Protein AF-A0A966MZB1-F1 (afdb_monomer)

Radius of gyration: 18.79 Å; Cα contacts (8 Å, |Δi|>4): 82; chains: 1; bounding box: 50×23×51 Å

Secondary structure (DSSP, 8-state):
-PPPSEEEEEEEEEEEEE-----HHHHHH-TT----EEEEEEEEEEEEEE-TT--------TTSSHHHHHHHHTTS--

Nearest PDB structures (foldseek):
  8dnc-assembly1_C  TM=7.332E-01  e=9.328E-03  Aquifex aeolicus VF5
  8dne-assembly1_A  TM=7.590E-01  e=1.793E-02  Aquifex aeolicus VF5
  6jbh-assembly1_B  TM=7.405E-01  e=2.487E-02  Alicyclobacillus herbarius
  8vp6-assembly1_A  TM=8.318E-01  e=7.554E-02  Acetivibrio thermocellus ATCC 27405

Structure (mmCIF, N/CA/C/O backbone):
data_AF-A0A966MZB1-F1
#
_entry.id   AF-A0A966MZB1-F1
#
loop_
_atom_site.group_PDB
_atom_site.id
_atom_site.type_symbol
_atom_site.label_atom_id
_atom_site.label_alt_id
_atom_site.label_comp_id
_atom_site.label_asym_id
_atom_site.label_entity_id
_atom_site.label_seq_id
_atom_site.pdbx_PDB_ins_code
_atom_site.Cartn_x
_atom_site.Cartn_y
_atom_site.Cartn_z
_atom_site.occupancy
_atom_site.B_iso_or_equiv
_atom_site.auth_seq_id
_atom_site.auth_comp_id
_atom_site.auth_asym_id
_atom_site.auth_atom_id
_atom_site.pdbx_PDB_model_num
ATOM 1 N N . MET A 1 1 ? -24.961 0.010 11.163 1.00 59.69 1 MET A N 1
ATOM 2 C CA . MET A 1 1 ? -23.671 -0.539 10.699 1.00 59.69 1 MET A CA 1
ATOM 3 C C . MET A 1 1 ? -22.629 0.537 10.941 1.00 59.69 1 MET A C 1
ATOM 5 O O . MET A 1 1 ? -22.903 1.685 10.618 1.00 59.69 1 MET A O 1
ATOM 9 N N . THR A 1 2 ? -21.537 0.218 11.626 1.00 80.56 2 THR A N 1
ATOM 10 C CA . THR A 1 2 ? -20.451 1.166 11.924 1.00 80.56 2 THR A CA 1
ATOM 11 C C . THR A 1 2 ? -19.608 1.409 10.677 1.00 80.56 2 THR A C 1
ATOM 13 O O . THR A 1 2 ? -19.288 0.451 9.979 1.00 80.56 2 THR A O 1
ATOM 16 N N . THR A 1 3 ? -19.247 2.664 10.407 1.00 91.94 3 THR A N 1
ATOM 17 C CA . THR A 1 3 ? -18.304 3.014 9.336 1.00 91.94 3 THR A CA 1
ATOM 18 C C . THR A 1 3 ? -16.952 2.345 9.611 1.00 91.94 3 THR A C 1
ATOM 20 O O . THR 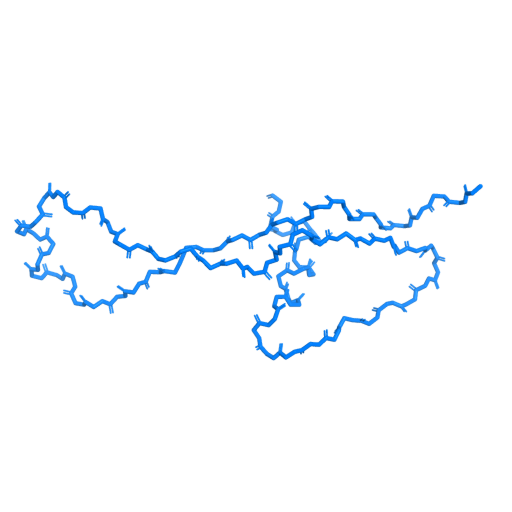A 1 3 ? -16.483 2.422 10.750 1.00 91.94 3 THR A O 1
ATOM 23 N N . PRO A 1 4 ? -16.338 1.658 8.636 1.00 95.19 4 PRO A N 1
ATOM 24 C CA . PRO A 1 4 ? -14.991 1.114 8.790 1.00 95.19 4 PRO A CA 1
ATOM 25 C C . PRO A 1 4 ? -13.949 2.234 8.933 1.00 95.19 4 PRO A C 1
ATOM 27 O O . PRO A 1 4 ? -14.145 3.357 8.471 1.00 95.19 4 PRO A O 1
ATOM 30 N N . ALA A 1 5 ? -12.825 1.919 9.577 1.00 95.94 5 ALA A N 1
AT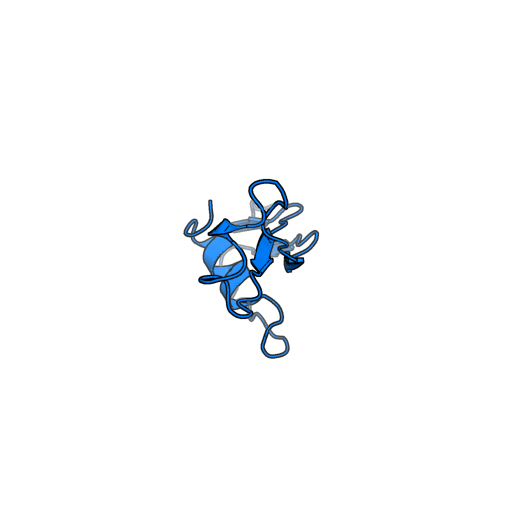OM 31 C CA . ALA A 1 5 ? -11.709 2.845 9.760 1.00 95.94 5 ALA A CA 1
ATOM 32 C C . ALA A 1 5 ? -10.901 3.038 8.468 1.00 95.94 5 ALA A C 1
ATOM 34 O O . ALA A 1 5 ? -10.360 4.116 8.226 1.00 95.94 5 ALA A O 1
ATOM 35 N N . ILE A 1 6 ? -10.798 1.981 7.658 1.00 95.50 6 ILE A N 1
ATOM 36 C CA . ILE A 1 6 ? -10.157 1.984 6.341 1.00 95.50 6 ILE A CA 1
ATOM 37 C C . ILE A 1 6 ? -11.075 1.217 5.394 1.00 95.50 6 ILE A C 1
ATOM 39 O O . ILE A 1 6 ? -11.479 0.103 5.717 1.00 95.50 6 ILE A O 1
ATOM 43 N N . THR A 1 7 ? -11.336 1.789 4.223 1.00 96.56 7 THR A N 1
ATOM 44 C CA . THR A 1 7 ? -12.014 1.121 3.108 1.00 96.56 7 THR A CA 1
ATOM 45 C C . THR A 1 7 ? -11.131 1.217 1.880 1.00 96.56 7 THR A C 1
ATOM 47 O O . THR A 1 7 ? -10.643 2.296 1.533 1.00 96.56 7 THR A O 1
ATOM 50 N N . VAL A 1 8 ? -10.903 0.075 1.240 1.00 96.44 8 VAL A N 1
ATOM 51 C CA . VAL A 1 8 ? -10.208 -0.035 -0.039 1.00 96.44 8 VAL A CA 1
ATOM 52 C C . VAL A 1 8 ? -11.184 -0.623 -1.042 1.00 96.44 8 VAL A C 1
ATOM 54 O O . VAL A 1 8 ? -11.663 -1.739 -0.857 1.00 96.44 8 VAL A O 1
ATOM 57 N N . GLU A 1 9 ? -11.444 0.109 -2.118 1.00 96.25 9 GLU A N 1
ATOM 58 C CA . GLU A 1 9 ? -12.353 -0.303 -3.186 1.00 96.25 9 GLU A CA 1
ATOM 59 C C . GLU A 1 9 ? -11.587 -0.337 -4.509 1.00 96.25 9 GLU A C 1
ATOM 61 O O . GLU A 1 9 ? -11.207 0.708 -5.038 1.00 96.25 9 GLU A O 1
ATOM 66 N N . GLY A 1 10 ? -11.322 -1.543 -5.022 1.00 96.62 10 GLY A N 1
ATOM 67 C CA . GLY A 1 10 ? -10.707 -1.749 -6.335 1.00 96.62 10 GLY A CA 1
ATOM 68 C C . GLY A 1 10 ? -9.358 -1.046 -6.493 1.00 96.62 10 GLY A C 1
ATOM 69 O O . GLY A 1 10 ? -9.161 -0.272 -7.427 1.00 96.62 10 GLY A O 1
ATOM 70 N N . LEU A 1 11 ? -8.418 -1.263 -5.572 1.00 96.81 11 LEU A N 1
ATOM 71 C CA . LEU A 1 11 ? -7.093 -0.651 -5.636 1.00 96.81 11 LEU A CA 1
ATOM 72 C C . LEU A 1 11 ? -6.197 -1.370 -6.652 1.00 96.81 11 LEU A C 1
ATOM 74 O O . LEU A 1 11 ? -5.833 -2.535 -6.482 1.00 96.81 11 LEU A O 1
ATOM 78 N N . TRP A 1 12 ? -5.759 -0.610 -7.655 1.00 97.19 12 TRP A N 1
ATOM 79 C CA . TRP A 1 12 ? -4.823 -1.039 -8.691 1.00 97.19 12 TRP A CA 1
ATOM 80 C C . TRP A 1 12 ? -3.503 -0.270 -8.590 1.00 97.19 12 TRP A C 1
ATOM 82 O O . TRP A 1 12 ? -3.488 0.950 -8.400 1.00 97.19 12 TRP A O 1
ATOM 92 N N . LYS A 1 13 ? -2.370 -0.959 -8.760 1.00 96.75 13 LYS A N 1
ATOM 93 C CA . LYS A 1 13 ? -1.056 -0.305 -8.851 1.00 96.75 13 LYS A CA 1
ATOM 94 C C . LYS A 1 13 ? -0.119 -1.057 -9.785 1.00 96.75 13 LYS A C 1
ATOM 96 O O . LYS A 1 13 ? 0.291 -2.173 -9.472 1.00 96.75 13 LYS A O 1
ATOM 101 N N . SER A 1 14 ? 0.301 -0.398 -10.865 1.00 96.25 14 SER A N 1
ATOM 102 C CA . SER A 1 14 ? 1.369 -0.871 -11.747 1.00 96.25 14 SER A CA 1
ATOM 103 C C . SER A 1 14 ? 2.647 -0.034 -11.633 1.00 96.25 14 SER A C 1
ATOM 105 O O . SER A 1 14 ? 2.644 1.125 -11.202 1.00 96.25 14 SER A O 1
ATOM 107 N N . PHE A 1 15 ? 3.764 -0.642 -12.022 1.00 94.25 15 PHE A N 1
ATOM 108 C CA . PHE A 1 15 ? 5.068 -0.011 -12.182 1.00 94.25 15 PHE A CA 1
ATOM 109 C C . PHE A 1 15 ? 5.620 -0.314 -13.573 1.00 94.25 15 PHE A C 1
ATOM 111 O O . PHE A 1 15 ? 5.432 -1.402 -14.111 1.00 94.25 15 PHE A O 1
ATOM 118 N N . ARG A 1 16 ? 6.357 0.638 -14.151 1.00 92.12 16 ARG A N 1
ATOM 119 C CA . ARG A 1 16 ? 7.096 0.414 -15.399 1.00 92.12 16 ARG A CA 1
ATOM 120 C C . ARG A 1 16 ? 8.488 -0.104 -15.073 1.00 92.12 16 ARG A C 1
ATOM 122 O O . ARG A 1 16 ? 9.302 0.631 -14.512 1.00 92.12 16 ARG A O 1
ATOM 129 N N . LEU A 1 17 ?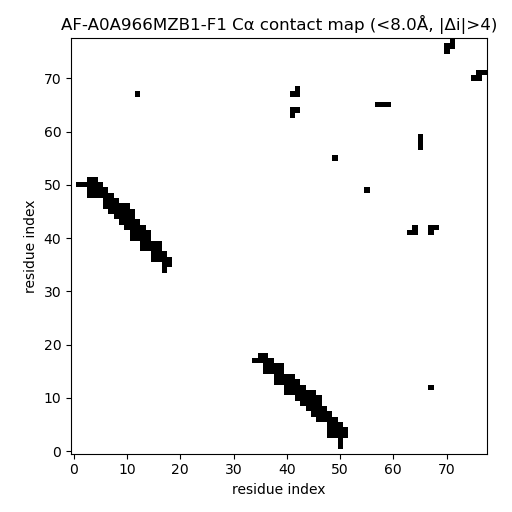 8.767 -1.346 -15.443 1.00 89.19 17 LEU A N 1
ATOM 130 C CA . LEU A 1 17 ? 10.085 -1.950 -15.320 1.00 89.19 17 LEU A CA 1
ATOM 131 C C . LEU A 1 17 ? 10.884 -1.673 -16.594 1.00 89.19 17 LEU A C 1
ATOM 133 O O . LEU A 1 17 ? 10.523 -2.095 -17.695 1.00 89.19 17 LEU A O 1
ATOM 137 N N . TYR A 1 18 ? 11.978 -0.930 -16.446 1.00 81.00 18 TYR A N 1
ATOM 138 C CA . TYR A 1 18 ? 12.907 -0.656 -17.535 1.00 81.00 18 TYR A CA 1
ATOM 139 C C . TYR A 1 18 ? 14.047 -1.670 -17.489 1.00 81.00 18 TYR A C 1
ATOM 141 O O . TYR A 1 18 ? 14.812 -1.712 -16.529 1.00 81.00 18 TYR A O 1
ATOM 149 N N . HIS A 1 19 ? 14.198 -2.465 -18.546 1.00 71.25 19 HIS A N 1
ATOM 150 C CA . HIS A 1 19 ? 15.379 -3.306 -18.705 1.00 71.25 19 HIS A CA 1
ATOM 151 C C . HIS A 1 19 ? 16.515 -2.488 -19.320 1.00 71.25 19 HIS A C 1
ATOM 153 O O . HIS A 1 19 ? 16.502 -2.177 -20.515 1.00 71.25 19 HIS A O 1
ATOM 159 N N . GLU A 1 20 ? 17.533 -2.158 -18.529 1.00 65.12 20 GLU A N 1
ATOM 160 C CA . GLU A 1 20 ? 18.769 -1.611 -19.077 1.00 65.12 20 GLU A CA 1
ATOM 161 C C . GLU A 1 20 ? 19.616 -2.726 -19.696 1.00 65.12 20 GLU A C 1
ATOM 163 O O . GLU A 1 20 ? 20.252 -3.527 -19.019 1.00 65.12 20 GLU A O 1
ATOM 168 N N . ARG A 1 21 ? 19.649 -2.767 -21.029 1.00 56.38 21 ARG A N 1
ATOM 169 C CA . ARG A 1 21 ? 20.705 -3.446 -21.787 1.00 56.38 21 ARG A CA 1
ATOM 170 C C . ARG A 1 21 ? 21.381 -2.412 -22.687 1.00 56.38 21 ARG A C 1
ATOM 172 O O . ARG A 1 21 ? 20.909 -2.144 -23.786 1.00 56.38 21 ARG A O 1
ATOM 179 N N . ASN A 1 22 ? 22.466 -1.814 -22.189 1.00 57.28 22 ASN A N 1
ATOM 180 C CA . ASN A 1 22 ? 23.505 -1.090 -22.940 1.00 57.28 22 ASN A CA 1
ATOM 181 C C . ASN A 1 22 ? 23.002 -0.102 -24.016 1.00 57.28 22 ASN A C 1
ATOM 183 O O . ASN A 1 22 ? 23.020 -0.388 -25.216 1.00 57.28 22 ASN A O 1
ATOM 187 N N . ARG A 1 23 ? 22.577 1.096 -23.587 1.00 52.50 23 ARG A N 1
ATOM 188 C CA . ARG A 1 23 ? 21.945 2.112 -24.452 1.00 52.50 23 ARG A CA 1
ATOM 189 C C . ARG A 1 23 ? 22.875 3.130 -25.117 1.00 52.50 23 ARG A C 1
ATOM 191 O O . ARG A 1 23 ? 22.421 3.760 -26.065 1.00 52.50 23 ARG A O 1
ATOM 198 N N . TYR A 1 24 ? 24.131 3.304 -24.704 1.00 57.47 24 TYR A N 1
ATOM 199 C CA . TYR A 1 24 ? 24.913 4.460 -25.174 1.00 57.47 24 TYR A CA 1
ATOM 200 C C . TYR A 1 24 ? 25.196 4.460 -26.688 1.00 57.47 24 TYR A C 1
ATOM 202 O O . TYR A 1 24 ? 24.898 5.448 -27.352 1.00 57.47 24 TYR A O 1
ATOM 210 N N . LEU A 1 25 ? 25.664 3.349 -27.273 1.00 57.31 25 LEU A N 1
ATOM 211 C CA . LEU A 1 25 ? 25.953 3.308 -28.718 1.00 57.31 25 LEU A CA 1
ATOM 212 C C . LEU A 1 25 ? 24.704 3.133 -29.601 1.00 57.31 25 LEU A C 1
ATOM 214 O O . LEU A 1 25 ? 24.639 3.682 -30.696 1.00 57.31 25 LEU A O 1
ATOM 218 N N . LYS A 1 26 ? 23.692 2.380 -29.149 1.00 55.06 26 LYS A N 1
ATOM 219 C CA . LYS A 1 26 ? 22.508 2.071 -29.977 1.00 55.06 26 LYS A CA 1
ATOM 220 C C . LYS A 1 26 ? 21.436 3.167 -29.949 1.00 55.06 26 LYS A C 1
ATOM 222 O O . LYS A 1 26 ? 20.701 3.301 -30.925 1.00 55.06 26 LYS A O 1
ATOM 227 N N . ALA A 1 27 ? 21.347 3.965 -28.879 1.00 55.16 27 ALA A N 1
ATOM 228 C CA . ALA A 1 27 ? 20.340 5.025 -28.756 1.00 55.16 27 ALA A CA 1
ATOM 229 C C . ALA A 1 27 ? 20.615 6.236 -29.663 1.00 55.16 27 ALA A C 1
ATOM 231 O O . ALA A 1 27 ? 19.666 6.863 -30.125 1.00 55.16 27 ALA A O 1
ATOM 232 N N . ALA A 1 28 ? 21.881 6.530 -29.977 1.00 57.41 28 ALA A N 1
ATOM 233 C CA . ALA A 1 28 ? 22.231 7.591 -30.925 1.00 57.41 28 ALA A CA 1
ATOM 234 C C . ALA A 1 28 ? 21.790 7.261 -32.367 1.00 57.41 28 ALA A C 1
ATOM 236 O O . ALA A 1 28 ? 21.426 8.161 -33.122 1.00 57.41 28 ALA A O 1
ATOM 237 N N . MET A 1 29 ? 21.773 5.970 -32.731 1.00 59.28 29 MET A N 1
ATOM 238 C CA . MET A 1 29 ? 21.446 5.508 -34.088 1.00 59.28 29 MET A CA 1
ATOM 239 C C . MET A 1 29 ? 19.949 5.238 -34.310 1.00 59.28 29 MET A C 1
ATOM 241 O O . MET A 1 29 ? 19.477 5.287 -35.440 1.00 59.28 29 MET A O 1
ATOM 245 N N . LEU A 1 30 ? 19.177 4.972 -33.253 1.00 60.31 30 LEU A N 1
ATOM 246 C CA . LEU A 1 30 ? 17.753 4.622 -33.335 1.00 60.31 30 LEU A CA 1
ATOM 247 C C . LEU A 1 30 ? 16.878 5.738 -32.747 1.00 60.31 30 LEU A C 1
ATOM 249 O O . LEU A 1 30 ? 16.237 5.555 -31.713 1.00 60.31 30 LEU A O 1
ATOM 253 N N . ARG A 1 31 ? 16.808 6.884 -33.437 1.00 52.69 31 ARG A N 1
ATOM 254 C CA . ARG A 1 31 ? 15.931 8.041 -33.131 1.00 52.69 31 ARG A CA 1
ATOM 255 C C . ARG A 1 31 ? 14.415 7.753 -33.261 1.00 52.69 31 ARG A C 1
ATOM 257 O O . ARG A 1 31 ? 13.660 8.617 -33.687 1.00 52.69 31 ARG A O 1
ATOM 264 N N . GLY A 1 32 ? 13.940 6.551 -32.926 1.00 54.38 32 GLY A N 1
ATOM 265 C CA . GLY A 1 32 ? 12.533 6.186 -33.146 1.00 54.38 32 GLY A CA 1
ATOM 266 C C . GLY A 1 32 ? 11.972 4.981 -32.391 1.00 54.38 32 GLY A C 1
ATOM 267 O O . GLY A 1 32 ? 10.774 4.732 -32.487 1.00 54.38 32 GLY A O 1
ATOM 268 N N . ARG A 1 33 ? 12.760 4.221 -31.615 1.00 55.91 33 ARG A N 1
ATOM 269 C CA . ARG A 1 33 ? 12.200 3.108 -30.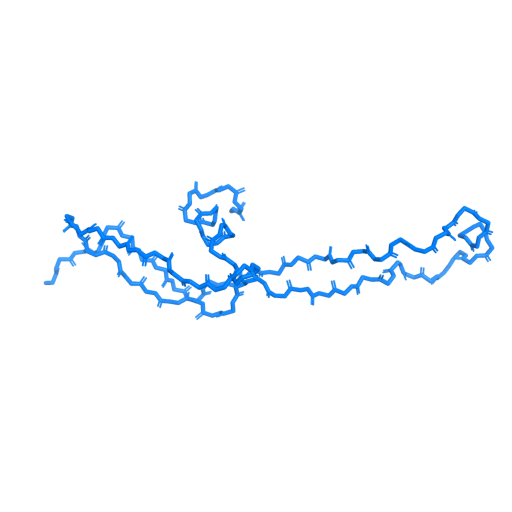820 1.00 55.91 33 ARG A CA 1
ATOM 270 C C . ARG A 1 33 ? 11.926 3.580 -29.396 1.00 55.91 33 ARG A C 1
ATOM 272 O O . ARG A 1 33 ? 12.863 3.780 -28.628 1.00 55.91 33 ARG A O 1
ATOM 279 N N . ARG A 1 34 ? 10.636 3.750 -29.062 1.00 59.78 34 ARG A N 1
ATOM 280 C CA . ARG A 1 34 ? 10.135 3.914 -27.683 1.00 59.78 34 ARG A CA 1
ATOM 281 C C . ARG A 1 34 ? 10.903 2.970 -26.755 1.00 59.78 34 ARG A C 1
ATOM 283 O O . ARG A 1 34 ? 11.037 1.787 -27.071 1.00 59.78 34 ARG A O 1
ATOM 290 N N . ALA A 1 35 ? 11.418 3.499 -25.643 1.00 62.25 35 ALA A N 1
ATOM 291 C CA . ALA A 1 35 ? 12.040 2.687 -24.606 1.00 62.25 35 ALA A CA 1
ATOM 292 C C . ALA A 1 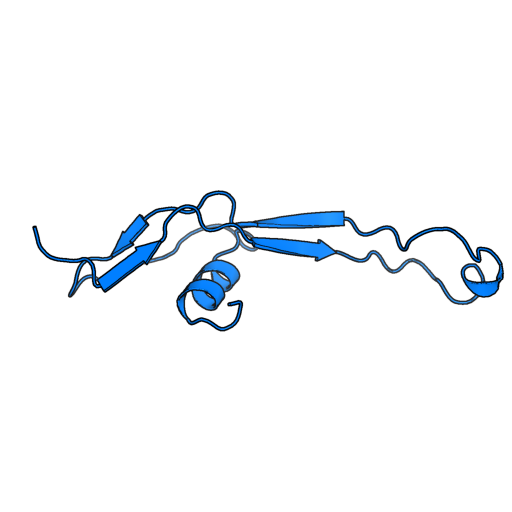35 ? 11.063 1.567 -24.228 1.00 62.25 35 ALA A C 1
ATOM 294 O O . ALA A 1 35 ? 9.935 1.838 -23.819 1.00 62.25 35 ALA A O 1
ATOM 295 N N . ARG A 1 36 ? 11.469 0.316 -24.459 1.00 70.62 36 ARG A N 1
ATOM 296 C CA . ARG A 1 36 ? 10.638 -0.850 -24.171 1.00 70.62 36 ARG A CA 1
ATOM 297 C C . ARG A 1 36 ? 10.633 -1.022 -22.655 1.00 70.62 36 ARG A C 1
ATOM 299 O O . ARG A 1 36 ? 11.666 -1.363 -22.087 1.00 70.62 36 ARG A O 1
ATOM 306 N N . TYR A 1 37 ? 9.507 -0.710 -22.028 1.00 81.00 37 TYR A N 1
ATOM 307 C CA . TYR A 1 37 ? 9.245 -1.032 -20.631 1.00 81.00 37 TYR A CA 1
ATOM 308 C C . TYR A 1 37 ? 8.265 -2.200 -20.572 1.00 81.00 37 TYR A C 1
ATOM 310 O O . TYR A 1 37 ? 7.468 -2.392 -21.495 1.00 81.00 37 TYR A O 1
ATOM 318 N N . GLU A 1 38 ? 8.348 -2.971 -19.500 1.00 87.00 38 GLU A N 1
A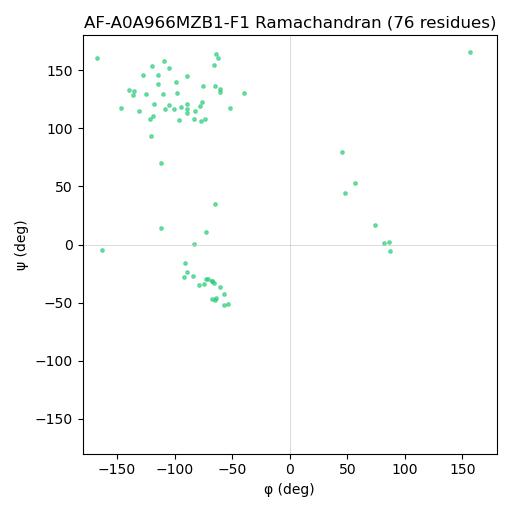TOM 319 C CA . GLU A 1 38 ? 7.318 -3.929 -19.118 1.00 87.00 38 GLU A CA 1
ATOM 320 C C . GLU A 1 38 ? 6.444 -3.294 -18.037 1.00 87.00 38 GLU A C 1
ATOM 322 O O . GLU A 1 38 ? 6.941 -2.556 -17.182 1.00 87.00 38 GLU A O 1
ATOM 327 N N . GLU A 1 39 ? 5.136 -3.515 -18.110 1.00 91.81 39 GLU A N 1
ATOM 328 C CA . GLU A 1 39 ? 4.224 -3.115 -17.045 1.00 91.81 39 GLU A CA 1
ATOM 329 C C . GLU A 1 39 ? 4.109 -4.258 -16.040 1.00 91.81 39 GLU A C 1
ATOM 331 O O . GLU A 1 39 ? 3.724 -5.368 -16.392 1.00 91.81 39 GLU A O 1
ATOM 336 N N . PHE A 1 40 ? 4.471 -3.977 -14.792 1.00 93.19 40 PHE A N 1
ATOM 337 C CA . PHE A 1 40 ? 4.372 -4.906 -13.679 1.00 93.19 40 PHE A CA 1
ATOM 338 C C . PHE A 1 40 ? 3.247 -4.464 -12.753 1.00 93.19 40 PHE A C 1
ATOM 340 O O . PHE A 1 40 ? 3.327 -3.393 -12.146 1.00 93.19 40 PHE A O 1
ATOM 347 N N . TRP A 1 41 ? 2.220 -5.293 -12.627 1.00 95.94 41 TRP A N 1
ATOM 348 C CA . TRP A 1 41 ? 1.132 -5.077 -11.687 1.00 95.94 41 TRP A CA 1
ATOM 349 C C . TRP A 1 41 ? 1.541 -5.559 -10.297 1.00 95.94 41 TRP A C 1
ATOM 351 O O . TRP A 1 41 ? 1.817 -6.733 -10.076 1.00 95.94 41 TRP A O 1
ATOM 361 N N . ALA A 1 42 ? 1.638 -4.621 -9.358 1.00 96.31 42 ALA A N 1
ATOM 362 C CA . ALA A 1 42 ? 1.958 -4.910 -7.965 1.00 96.31 42 ALA A CA 1
ATOM 363 C C . ALA A 1 42 ? 0.705 -5.118 -7.108 1.00 96.31 42 ALA A C 1
ATOM 365 O O . ALA A 1 42 ? 0.794 -5.791 -6.085 1.00 96.31 42 ALA A O 1
ATOM 366 N N . LEU A 1 43 ? -0.417 -4.499 -7.487 1.00 97.44 43 LEU A N 1
ATOM 367 C CA . LEU A 1 43 ? -1.738 -4.678 -6.885 1.00 97.44 43 LEU A CA 1
ATOM 368 C C . LEU A 1 43 ? -2.769 -4.700 -8.014 1.00 97.44 43 LEU A C 1
ATOM 370 O O . LEU A 1 43 ? -2.736 -3.824 -8.883 1.00 97.44 43 LEU A O 1
ATOM 374 N N . GLU A 1 44 ? -3.668 -5.675 -7.974 1.00 97.31 44 GLU A N 1
ATOM 375 C CA . GLU A 1 44 ? -4.728 -5.881 -8.961 1.00 97.31 44 GLU A CA 1
ATOM 376 C C . GLU A 1 44 ? -6.043 -6.059 -8.206 1.00 97.31 44 GLU A C 1
ATOM 378 O O . GLU A 1 44 ? -6.180 -7.003 -7.431 1.00 97.31 44 GLU A O 1
ATOM 383 N N . ASP A 1 45 ? -6.964 -5.116 -8.398 1.00 97.62 45 ASP A N 1
ATOM 384 C CA . ASP A 1 45 ? -8.325 -5.132 -7.850 1.00 97.62 45 ASP A CA 1
ATOM 385 C C . ASP A 1 45 ? -8.439 -5.448 -6.348 1.00 97.62 45 ASP A C 1
ATOM 387 O O . ASP A 1 45 ? -9.263 -6.248 -5.906 1.00 97.62 45 ASP A O 1
ATOM 391 N N . VAL A 1 46 ? -7.584 -4.837 -5.525 1.00 97.38 46 VAL A N 1
ATOM 392 C CA . VAL A 1 46 ? -7.594 -5.105 -4.082 1.00 97.38 46 VAL A CA 1
ATOM 393 C C . VAL A 1 46 ? -8.776 -4.387 -3.431 1.00 97.38 46 VAL A C 1
ATOM 395 O O . VAL A 1 46 ? -8.860 -3.163 -3.505 1.00 97.38 46 VAL A O 1
ATOM 398 N N . ALA A 1 47 ? -9.650 -5.130 -2.749 1.00 97.06 47 ALA A N 1
ATOM 399 C CA . ALA A 1 47 ? -10.789 -4.577 -2.020 1.00 97.06 47 ALA A CA 1
ATOM 400 C C . ALA A 1 47 ? -10.948 -5.222 -0.637 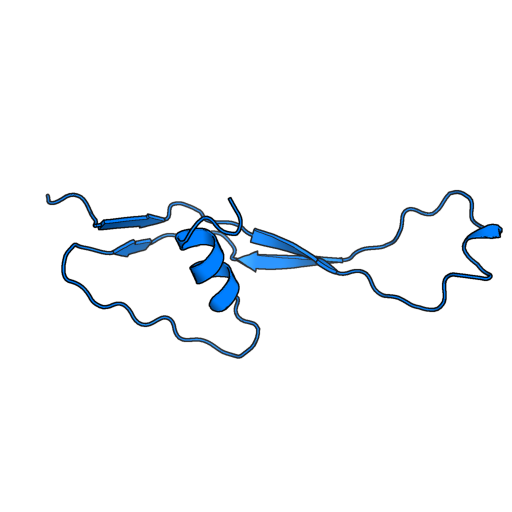1.00 97.06 47 ALA A C 1
ATOM 402 O O . ALA A 1 47 ? -10.955 -6.449 -0.522 1.00 97.06 47 ALA A O 1
ATOM 403 N N . PHE A 1 48 ? -11.044 -4.398 0.409 1.00 96.31 48 PHE A N 1
ATOM 404 C CA . PHE A 1 48 ? -11.298 -4.833 1.786 1.00 96.31 48 PHE A CA 1
ATOM 405 C C . PHE A 1 48 ? -11.647 -3.651 2.696 1.00 96.31 48 PHE A C 1
ATOM 407 O O . PHE A 1 48 ? -11.267 -2.511 2.429 1.00 96.31 48 PHE A O 1
ATOM 414 N N . ASP A 1 49 ? -12.281 -3.966 3.824 1.00 96.50 49 ASP A N 1
ATOM 415 C CA . ASP A 1 49 ? -12.558 -3.031 4.911 1.00 96.50 49 ASP A CA 1
ATOM 416 C C . ASP A 1 49 ? -11.790 -3.420 6.176 1.00 96.50 49 ASP A C 1
ATOM 418 O O . ASP A 1 49 ? -11.604 -4.602 6.471 1.00 96.50 49 ASP A O 1
ATOM 422 N N . VAL A 1 50 ? -11.374 -2.416 6.947 1.00 95.81 50 VAL A N 1
ATOM 423 C CA . VAL A 1 50 ? -10.801 -2.587 8.287 1.00 95.81 50 VAL A CA 1
ATOM 424 C C . VAL A 1 50 ? -11.688 -1.861 9.299 1.00 95.81 50 VAL A C 1
ATOM 426 O O . VAL A 1 50 ? -11.735 -0.626 9.294 1.00 95.81 50 VAL A O 1
ATOM 429 N N . PRO A 1 51 ? -12.398 -2.590 10.174 1.00 96.19 51 PRO A N 1
ATOM 430 C CA . PRO A 1 51 ? -13.177 -2.015 11.265 1.00 96.19 51 PRO A CA 1
ATOM 431 C C . PRO A 1 51 ? -12.328 -1.245 12.286 1.00 96.19 51 PRO A C 1
ATOM 433 O O . PRO A 1 51 ? -11.120 -1.441 12.428 1.00 96.19 51 PRO A O 1
ATOM 436 N N . HIS A 1 52 ? -12.978 -0.371 13.056 1.00 96.06 52 HIS A N 1
ATOM 437 C CA . HIS A 1 52 ? -12.324 0.313 14.171 1.00 96.06 52 HIS A CA 1
ATOM 438 C C . HIS A 1 52 ? -11.903 -0.670 15.270 1.00 96.06 52 HIS A C 1
ATOM 440 O O . HIS A 1 52 ? -12.683 -1.522 15.686 1.00 96.06 52 HIS A O 1
ATOM 446 N N . GLY A 1 53 ? -10.687 -0.490 15.792 1.00 95.75 53 GLY A N 1
ATOM 447 C CA . GLY A 1 53 ? -10.156 -1.295 16.896 1.00 95.75 53 GLY A CA 1
ATOM 448 C C . GLY A 1 53 ? -9.580 -2.651 16.481 1.00 95.75 53 GLY A C 1
ATOM 449 O O . GLY A 1 53 ? -9.096 -3.380 17.345 1.00 95.75 53 GLY A O 1
ATOM 450 N N . GLU A 1 54 ? -9.582 -2.985 15.189 1.00 94.19 54 GLU A N 1
ATOM 451 C CA . GLU A 1 54 ? -8.995 -4.228 14.690 1.00 94.19 54 GLU A CA 1
ATOM 452 C C . GLU A 1 54 ? -7.514 -4.084 14.328 1.00 94.19 54 GLU A C 1
ATOM 454 O O . GLU A 1 54 ? -7.054 -3.056 13.831 1.00 94.19 54 GLU A O 1
ATOM 459 N N . THR A 1 55 ? -6.759 -5.160 14.564 1.00 94.94 55 THR A N 1
ATOM 460 C CA . THR A 1 55 ? -5.385 -5.310 14.072 1.00 94.94 55 THR A CA 1
ATOM 461 C C . THR A 1 55 ? -5.377 -6.288 12.908 1.00 94.94 55 THR A C 1
ATOM 463 O O . THR A 1 55 ? -5.729 -7.454 13.077 1.00 94.94 55 THR A O 1
ATOM 466 N N . VAL A 1 56 ? -4.932 -5.829 11.738 1.00 94.56 56 VAL A N 1
ATOM 467 C CA . VAL A 1 56 ? -4.890 -6.636 10.512 1.00 94.56 56 VAL A CA 1
ATOM 468 C C . VAL A 1 56 ? -3.446 -6.949 10.130 1.00 94.56 56 VAL A C 1
ATOM 470 O O . VAL A 1 56 ? -2.598 -6.059 10.049 1.00 94.56 56 VAL A O 1
ATOM 473 N N . GLY A 1 57 ? -3.165 -8.228 9.875 1.00 95.69 57 GLY A N 1
ATOM 474 C CA . GLY A 1 57 ? -1.879 -8.697 9.360 1.00 95.69 57 GLY A CA 1
ATOM 475 C C . GLY A 1 57 ? -1.912 -8.900 7.845 1.00 95.69 57 GLY A C 1
ATOM 476 O O . GLY A 1 57 ? -2.793 -9.582 7.332 1.00 95.69 57 GLY A O 1
ATOM 477 N N . ILE A 1 58 ? -0.923 -8.358 7.127 1.00 95.56 58 ILE A N 1
ATOM 478 C CA . ILE A 1 58 ? -0.757 -8.573 5.681 1.00 95.56 58 ILE A CA 1
ATOM 479 C C . ILE A 1 58 ? 0.331 -9.630 5.458 1.00 95.56 58 ILE A C 1
ATOM 481 O O . ILE A 1 58 ? 1.503 -9.399 5.763 1.00 95.56 58 ILE A O 1
ATOM 485 N N . ILE A 1 59 ? -0.040 -10.772 4.878 1.00 95.88 59 ILE A N 1
ATOM 486 C CA . ILE A 1 59 ? 0.860 -11.908 4.623 1.00 95.88 59 ILE A CA 1
ATOM 487 C C . ILE A 1 59 ? 0.960 -12.230 3.128 1.00 95.88 59 ILE A C 1
ATOM 489 O O . ILE A 1 59 ? 0.067 -11.921 2.348 1.00 95.88 59 ILE A O 1
ATOM 493 N N . GLY A 1 60 ? 2.079 -12.824 2.714 1.00 95.38 60 GLY A N 1
ATOM 494 C CA . GLY A 1 60 ? 2.342 -13.177 1.316 1.00 95.38 60 GLY A CA 1
ATOM 495 C C . GLY A 1 60 ? 3.835 -13.309 1.023 1.00 95.38 60 GLY A C 1
ATOM 496 O O . GLY A 1 60 ? 4.671 -12.855 1.810 1.00 95.38 60 GLY A O 1
ATOM 497 N N . SER A 1 61 ? 4.186 -13.897 -0.118 1.00 97.06 61 SER A N 1
ATOM 498 C CA . SER A 1 61 ? 5.576 -14.097 -0.552 1.00 97.06 61 SER A CA 1
ATOM 499 C C . SER A 1 61 ? 6.326 -12.779 -0.806 1.00 97.06 61 SER A C 1
ATOM 501 O O . SER A 1 61 ? 5.741 -11.697 -0.924 1.00 97.06 61 SER A O 1
ATOM 503 N N . ASN A 1 62 ? 7.657 -12.833 -0.874 1.00 95.75 62 ASN A N 1
ATOM 504 C CA . ASN A 1 62 ? 8.448 -11.672 -1.285 1.00 95.75 62 ASN A CA 1
ATOM 505 C C . ASN A 1 62 ? 8.067 -11.257 -2.713 1.00 95.75 62 ASN A C 1
ATOM 507 O O . ASN A 1 62 ? 7.942 -12.102 -3.592 1.00 95.75 62 ASN A O 1
ATOM 511 N N . GLY A 1 63 ? 7.863 -9.955 -2.926 1.00 93.06 63 GLY A N 1
ATOM 512 C CA . GLY A 1 63 ? 7.399 -9.415 -4.208 1.00 93.06 63 GLY A CA 1
ATOM 513 C C . GLY A 1 63 ? 5.876 -9.368 -4.390 1.00 93.06 63 GLY A C 1
ATOM 514 O O . GLY A 1 63 ? 5.424 -8.744 -5.338 1.00 93.06 63 GLY A O 1
ATOM 515 N N . SER A 1 64 ? 5.075 -9.906 -3.463 1.00 95.12 64 SER A N 1
ATOM 516 C CA . SER A 1 64 ? 3.603 -9.960 -3.582 1.00 95.12 64 SER A CA 1
ATOM 517 C C . SER A 1 64 ? 2.860 -8.620 -3.407 1.00 95.12 64 SER A C 1
ATOM 519 O O . SER A 1 64 ? 1.658 -8.620 -3.178 1.00 95.12 64 SER A O 1
ATOM 521 N N . GLY A 1 65 ? 3.558 -7.480 -3.380 1.00 96.12 65 GLY A N 1
ATOM 522 C CA . GLY A 1 65 ? 2.913 -6.163 -3.276 1.00 96.12 65 GLY A CA 1
ATOM 523 C C . GLY A 1 65 ? 2.587 -5.649 -1.865 1.00 96.12 65 GLY A C 1
ATOM 524 O O . GLY A 1 65 ? 2.095 -4.536 -1.746 1.00 96.12 65 GLY A O 1
ATOM 525 N N . LYS A 1 66 ? 2.921 -6.357 -0.774 1.00 97.88 66 LYS A N 1
ATOM 526 C CA . LYS A 1 66 ? 2.584 -5.930 0.613 1.00 97.88 66 LYS A CA 1
ATOM 527 C C . LYS A 1 66 ? 3.040 -4.510 0.967 1.00 97.88 66 LYS A C 1
ATOM 529 O O . LYS A 1 66 ? 2.259 -3.693 1.442 1.00 97.88 66 LYS A O 1
ATOM 534 N N . THR A 1 67 ? 4.313 -4.194 0.719 1.00 97.12 67 THR A N 1
ATOM 535 C CA . THR A 1 67 ? 4.849 -2.845 0.961 1.00 97.12 67 THR A CA 1
ATOM 536 C C . THR A 1 67 ? 4.213 -1.816 0.029 1.00 97.12 67 THR A C 1
ATOM 538 O O . THR A 1 67 ? 4.030 -0.671 0.426 1.00 97.12 67 THR A O 1
ATOM 541 N N . THR A 1 68 ? 3.862 -2.209 -1.197 1.00 97.31 68 THR A N 1
ATOM 542 C CA . THR A 1 68 ? 3.133 -1.347 -2.135 1.00 97.31 68 THR A CA 1
ATOM 543 C C . THR A 1 68 ? 1.744 -1.019 -1.597 1.00 97.31 68 THR A C 1
ATOM 545 O O . THR A 1 68 ? 1.394 0.154 -1.566 1.00 97.31 68 THR A O 1
ATOM 548 N N . LEU A 1 69 ? 1.007 -2.019 -1.100 1.00 97.12 69 LEU A N 1
ATOM 549 C CA . LEU A 1 69 ? -0.306 -1.845 -0.476 1.00 97.12 69 LEU A CA 1
ATOM 550 C C . LEU A 1 69 ? -0.225 -0.870 0.694 1.00 97.12 69 LEU A C 1
ATOM 552 O O . LEU A 1 69 ? -0.929 0.13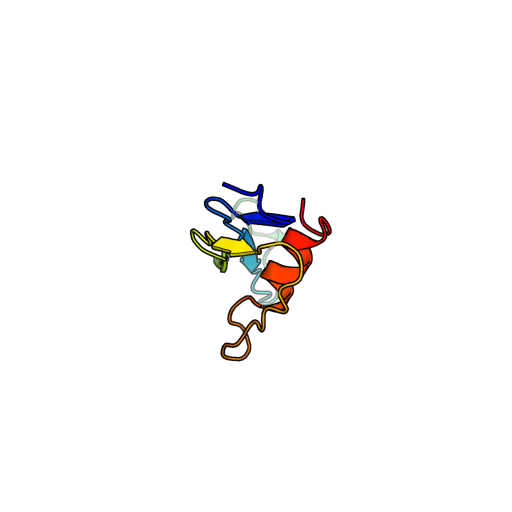3 0.696 1.00 97.12 69 LEU A O 1
ATOM 556 N N . LEU A 1 70 ? 0.700 -1.095 1.630 1.00 96.62 70 LEU A N 1
ATOM 557 C CA . LEU A 1 70 ? 0.894 -0.190 2.765 1.00 96.62 70 LEU A CA 1
ATOM 558 C C . LEU A 1 70 ? 1.196 1.248 2.325 1.00 96.62 70 LEU A C 1
ATOM 560 O O . LEU A 1 70 ? 0.627 2.181 2.876 1.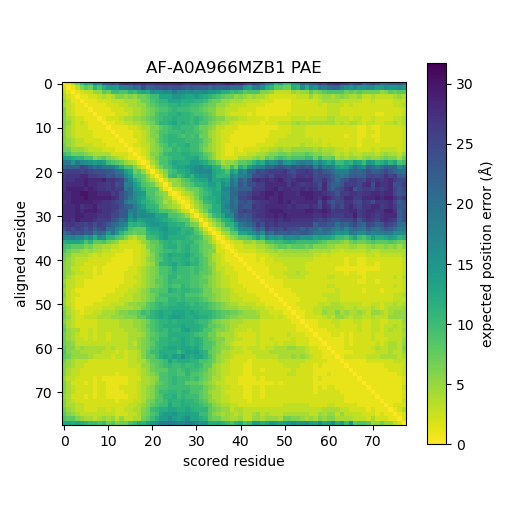00 96.62 70 LEU A O 1
ATOM 564 N N . LYS A 1 71 ? 2.040 1.439 1.305 1.00 97.12 71 LYS A N 1
ATOM 565 C CA . LYS A 1 71 ? 2.344 2.775 0.766 1.00 97.12 71 LYS A CA 1
ATOM 566 C C . LYS A 1 71 ? 1.150 3.436 0.074 1.00 97.12 71 LYS A C 1
ATOM 568 O O . LYS A 1 71 ? 1.055 4.659 0.083 1.00 97.12 71 LYS A O 1
ATOM 573 N N . CYS A 1 72 ? 0.262 2.659 -0.542 1.00 96.69 72 CYS A N 1
ATOM 574 C CA . CYS A 1 72 ? -0.997 3.178 -1.073 1.00 96.69 72 CYS A CA 1
ATOM 575 C C . CYS A 1 72 ? -1.925 3.618 0.067 1.00 96.69 72 CYS A C 1
ATOM 577 O O . CYS A 1 72 ? -2.412 4.742 0.034 1.00 96.69 72 CYS A O 1
ATOM 579 N N . LEU A 1 73 ? -2.093 2.788 1.105 1.00 95.00 73 LEU A N 1
ATOM 580 C CA . LEU A 1 73 ? -2.932 3.102 2.270 1.00 95.00 73 LEU A CA 1
ATOM 581 C C . LEU A 1 73 ? -2.464 4.350 3.028 1.00 95.00 73 LEU A C 1
ATOM 583 O O . LEU A 1 73 ? -3.285 5.115 3.520 1.00 95.00 73 LEU A O 1
ATOM 587 N N . THR A 1 74 ? -1.151 4.573 3.118 1.00 95.06 74 THR A N 1
ATOM 588 C CA . THR A 1 74 ? -0.589 5.757 3.786 1.00 95.06 74 THR A CA 1
ATOM 589 C C . THR A 1 74 ? -0.543 7.006 2.902 1.00 95.06 74 THR A C 1
ATOM 591 O O . THR A 1 74 ? -0.058 8.040 3.356 1.00 95.06 74 THR A O 1
ATOM 594 N N . GLY A 1 75 ? -0.998 6.931 1.646 1.00 94.69 75 GLY A N 1
ATOM 595 C CA . GLY A 1 75 ? -0.977 8.063 0.714 1.00 94.69 75 GLY A CA 1
ATOM 596 C C . GLY A 1 75 ? 0.411 8.414 0.161 1.00 94.69 75 GLY A C 1
ATOM 597 O O . GLY A 1 75 ? 0.602 9.490 -0.386 1.00 94.69 75 GLY A O 1
ATOM 598 N N . ILE A 1 76 ? 1.408 7.530 0.264 1.00 96.62 76 ILE A N 1
ATOM 599 C CA . ILE A 1 76 ? 2.735 7.763 -0.344 1.00 96.62 76 ILE A CA 1
ATOM 600 C C . ILE A 1 76 ? 2.669 7.658 -1.877 1.00 96.62 76 ILE A C 1
ATOM 602 O O . ILE A 1 76 ? 3.469 8.266 -2.586 1.00 96.62 76 ILE A O 1
ATOM 606 N N . TYR A 1 77 ? 1.744 6.845 -2.389 1.00 89.94 77 TYR A N 1
ATOM 607 C CA . TYR A 1 77 ? 1.562 6.590 -3.820 1.00 89.94 77 TYR A CA 1
ATOM 608 C C . TYR A 1 77 ? 0.255 7.144 -4.403 1.00 89.94 77 TYR A C 1
ATOM 610 O O . TYR A 1 77 ? -0.099 6.720 -5.509 1.00 89.94 77 TYR A O 1
ATOM 618 N N . SER A 1 78 ? -0.429 8.034 -3.673 1.00 69.19 78 SER A N 1
ATOM 619 C CA . SER A 1 78 ? -1.618 8.768 -4.136 1.00 69.19 78 SER A CA 1
ATOM 620 C C . SER A 1 78 ? -1.312 9.675 -5.320 1.00 69.19 78 SER A C 1
ATOM 622 O O . SER A 1 78 ? -0.251 10.341 -5.264 1.00 69.19 78 SER A O 1
#

Foldseek 3Di:
DDDFPDWDFQDWDKDWAQDDDDCDPPVVVCPDDDRDTDIGTLDGGDTDTHHPPDDDDDDDDPSNNPVVVVCVRVVVPD

Sequence (78 aa):
MTTPAITVEGLWKSFRLYHERNRYLKAAMLRGRRARYEEFWALEDVAFDVPHGETVGIIGSNGSGKTTLLKCLTGIYS

pLDDT: mean 85.65, std 15.98, range [52.5, 97.88]

Solvent-accessible surface area (backbone atoms only — not comparable to full-atom values): 5246 Å² total; per-residue (Å²): 134,82,78,55,72,43,79,42,77,60,40,68,40,73,46,78,46,70,73,88,73,80,55,78,78,56,51,77,76,47,90,77,71,75,84,74,59,46,83,44,74,47,38,74,65,43,64,55,74,38,55,73,94,66,88,85,85,92,85,76,65,92,85,64,23,65,70,56,50,54,34,48,76,71,54,75,69,109

Mean predicted aligned error: 8.12 Å